Protein AF-A0A533VN94-F1 (afdb_monomer)

Nearest PDB structures (foldseek):
  2i14-assembly1_E  TM=9.917E-01  e=6.760E-05  Pyrococcus furiosus
  2i1o-assembly1_A  TM=9.656E-01  e=3.490E-04  Thermoplasma acidophilum

Solvent-accessible surface area (backbone atoms only — not comparable to full-atom values): 4058 Å² total; per-residue (Å²): 111,68,47,90,80,50,66,69,91,50,28,42,61,52,40,50,52,44,39,76,73,72,43,97,66,31,44,46,61,71,27,10,59,79,66,76,46,72,54,51,85,77,90,58,72,67,54,32,63,75,64,71,35,64,70,61,33,51,54,52,46,44,74,71,67,73,108

Sequence (67 aa):
FGTRRVHPALAPMVERASYLAGFDGVSNVLGAELLHLKASGTMPHALIQVVGDQESAWKMYDKTIAS

Secondary structure (DSSP, 8-state):
--GGGS-GGGHHHHHHHHHHTT-S----HHHHHHTT--------HHHHHHHS-HHHHHHHHHHHH--

Structure (mmCIF, N/CA/C/O backbone):
data_AF-A0A533VN94-F1
#
_entry.id   AF-A0A533VN94-F1
#
loop_
_atom_site.group_PDB
_atom_site.id
_atom_site.type_symbol
_atom_site.label_atom_id
_atom_site.label_alt_id
_atom_site.label_comp_id
_atom_site.label_asym_id
_atom_site.label_entity_id
_atom_site.label_seq_id
_atom_site.pdbx_PDB_ins_code
_atom_site.Cartn_x
_atom_site.Cartn_y
_atom_site.Cartn_z
_atom_site.occupancy
_atom_site.B_iso_or_equiv
_atom_site.auth_seq_id
_atom_site.auth_comp_id
_atom_site.auth_asym_id
_atom_site.auth_atom_id
_atom_site.pdbx_PDB_model_num
ATOM 1 N N . PHE A 1 1 ? 3.593 -7.320 -1.898 1.00 93.50 1 PHE A N 1
ATOM 2 C CA . PHE A 1 1 ? 3.911 -7.037 -0.465 1.00 93.50 1 PHE A CA 1
ATOM 3 C C . PHE A 1 1 ? 5.382 -7.234 -0.062 1.00 93.50 1 PHE A C 1
ATOM 5 O O . PHE A 1 1 ? 5.729 -6.992 1.098 1.00 93.50 1 PHE A O 1
ATOM 12 N N . GLY A 1 2 ? 6.267 -7.690 -0.958 1.00 93.69 2 GLY A N 1
ATOM 13 C CA . GLY A 1 2 ? 7.675 -7.964 -0.633 1.00 93.69 2 GLY A CA 1
ATOM 14 C C . GLY A 1 2 ? 8.585 -6.733 -0.605 1.00 93.69 2 GLY A C 1
ATOM 15 O O . GLY A 1 2 ? 9.645 -6.77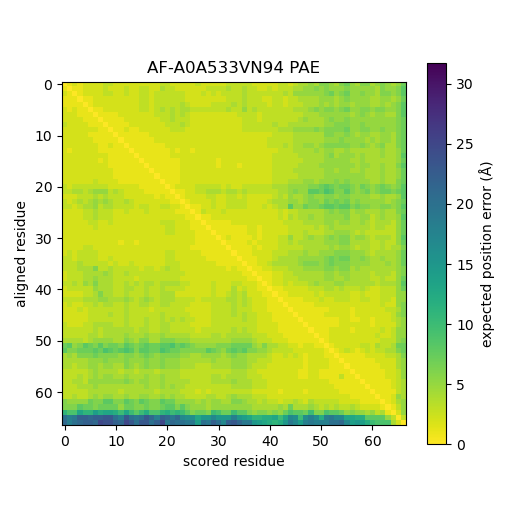6 0.012 1.00 93.69 2 GLY A O 1
ATOM 16 N N . THR A 1 3 ? 8.156 -5.626 -1.210 1.00 94.38 3 THR A N 1
ATOM 17 C CA . THR A 1 3 ? 8.999 -4.460 -1.521 1.00 94.38 3 THR A CA 1
ATOM 18 C C . THR A 1 3 ? 9.664 -3.781 -0.333 1.00 94.38 3 THR A C 1
ATOM 20 O O . THR A 1 3 ? 10.768 -3.273 -0.470 1.00 94.38 3 THR A O 1
ATOM 23 N N . ARG A 1 4 ? 9.074 -3.852 0.861 1.00 94.56 4 ARG A N 1
ATOM 24 C CA . ARG A 1 4 ? 9.686 -3.339 2.102 1.00 94.56 4 ARG A CA 1
ATOM 25 C C . ARG A 1 4 ? 10.975 -4.053 2.541 1.00 94.56 4 ARG A C 1
ATOM 27 O O . ARG A 1 4 ? 11.586 -3.620 3.507 1.00 94.56 4 ARG A O 1
ATOM 34 N N . ARG A 1 5 ? 11.349 -5.172 1.903 1.00 95.94 5 ARG A N 1
ATOM 35 C CA . ARG A 1 5 ? 12.576 -5.938 2.209 1.00 95.94 5 ARG A CA 1
ATOM 36 C C . ARG A 1 5 ? 13.704 -5.729 1.199 1.00 95.94 5 ARG A C 1
ATOM 38 O O . ARG A 1 5 ? 14.750 -6.352 1.333 1.00 95.94 5 ARG A O 1
ATOM 45 N N . VAL A 1 6 ? 13.497 -4.899 0.181 1.00 96.12 6 VAL A N 1
ATOM 46 C CA . VAL A 1 6 ? 14.512 -4.598 -0.834 1.00 96.12 6 VAL A CA 1
ATOM 47 C C . VAL A 1 6 ? 14.829 -3.113 -0.826 1.00 96.12 6 VAL A C 1
ATOM 49 O O . VAL A 1 6 ? 14.076 -2.311 -0.272 1.00 96.12 6 VAL A O 1
ATOM 52 N N . HIS A 1 7 ? 15.934 -2.735 -1.466 1.00 96.38 7 HIS A N 1
ATOM 53 C CA . HIS A 1 7 ? 16.237 -1.326 -1.669 1.00 96.38 7 HIS A CA 1
ATOM 54 C C . HIS A 1 7 ? 15.077 -0.651 -2.435 1.00 96.38 7 HIS A C 1
ATOM 56 O O . HIS A 1 7 ? 14.695 -1.163 -3.491 1.00 96.38 7 HIS A O 1
ATOM 62 N N . PRO A 1 8 ? 14.526 0.489 -1.968 1.00 94.75 8 PRO A N 1
ATOM 63 C CA . PRO A 1 8 ? 13.336 1.107 -2.565 1.00 94.75 8 PRO A CA 1
ATOM 64 C C . PRO A 1 8 ? 13.457 1.397 -4.066 1.00 94.75 8 PRO A C 1
ATOM 66 O O . PRO A 1 8 ? 12.484 1.245 -4.797 1.00 94.75 8 PRO A O 1
ATOM 69 N N . ALA A 1 9 ? 14.660 1.726 -4.548 1.00 95.88 9 ALA A N 1
ATOM 70 C CA . ALA A 1 9 ? 14.921 1.934 -5.978 1.00 95.88 9 ALA A CA 1
ATOM 71 C C . ALA A 1 9 ? 14.640 0.690 -6.849 1.00 95.88 9 ALA A C 1
ATOM 73 O O . ALA A 1 9 ? 14.333 0.818 -8.028 1.00 95.88 9 ALA A O 1
ATOM 74 N N . LEU A 1 10 ? 14.718 -0.513 -6.272 1.00 95.00 10 LEU A N 1
ATOM 75 C CA . LEU A 1 10 ? 14.440 -1.781 -6.953 1.00 95.00 10 LEU A CA 1
ATOM 76 C C . LEU A 1 10 ? 12.981 -2.228 -6.798 1.00 95.00 10 LEU A C 1
ATOM 78 O O . LEU A 1 10 ? 12.586 -3.250 -7.360 1.00 95.00 10 LEU A O 1
ATOM 82 N N . ALA A 1 11 ? 12.164 -1.494 -6.038 1.00 95.25 11 ALA A N 1
ATOM 83 C CA . ALA A 1 11 ? 10.802 -1.907 -5.728 1.00 95.25 11 ALA A CA 1
ATOM 84 C C . ALA A 1 11 ? 9.931 -2.158 -6.978 1.00 95.25 11 ALA A C 1
ATOM 86 O O . ALA A 1 11 ? 9.270 -3.200 -7.013 1.00 95.25 11 ALA A O 1
ATOM 87 N N . PRO A 1 12 ? 9.965 -1.313 -8.032 1.00 94.81 12 PRO A N 1
ATOM 88 C CA . PRO A 1 12 ? 9.197 -1.575 -9.250 1.00 94.81 12 PRO A CA 1
ATOM 89 C C . PRO A 1 12 ? 9.626 -2.850 -9.978 1.00 94.81 12 PRO A C 1
ATOM 91 O O . PRO A 1 12 ? 8.786 -3.601 -10.468 1.00 94.81 12 PRO A O 1
ATOM 94 N N . MET A 1 13 ? 10.933 -3.129 -10.008 1.00 95.94 13 MET A N 1
ATOM 95 C CA . MET A 1 13 ? 11.480 -4.332 -10.636 1.00 95.94 13 MET A CA 1
ATOM 96 C C . MET A 1 13 ? 10.959 -5.598 -9.947 1.00 95.94 13 MET A C 1
ATOM 98 O O . MET A 1 13 ? 10.552 -6.545 -10.618 1.00 95.94 13 MET A O 1
ATOM 102 N N . VAL A 1 14 ? 10.943 -5.604 -8.613 1.00 95.81 14 VAL A N 1
ATOM 103 C CA . VAL A 1 14 ? 10.492 -6.753 -7.814 1.00 95.81 14 VAL A CA 1
ATOM 104 C C . VAL A 1 14 ? 8.989 -6.985 -7.959 1.00 95.81 14 VAL A C 1
ATOM 106 O O . VAL A 1 14 ? 8.558 -8.130 -8.099 1.00 95.81 14 VAL A O 1
ATOM 109 N N . GLU A 1 15 ? 8.180 -5.924 -7.965 1.00 95.44 15 GLU A N 1
ATOM 110 C CA . GLU A 1 15 ? 6.725 -6.047 -8.147 1.00 95.44 15 GLU A CA 1
ATOM 111 C C . GLU A 1 15 ? 6.399 -6.520 -9.571 1.00 95.44 15 GLU A C 1
ATOM 113 O O . GLU A 1 15 ? 5.584 -7.424 -9.733 1.00 95.44 15 GLU A O 1
ATOM 118 N N . ARG A 1 16 ? 7.122 -6.033 -10.593 1.00 95.31 16 ARG A N 1
ATOM 119 C CA . ARG A 1 16 ? 7.023 -6.544 -11.971 1.00 95.31 16 ARG A CA 1
ATOM 120 C C . ARG A 1 16 ? 7.370 -8.025 -12.068 1.00 95.31 16 ARG A C 1
ATOM 122 O O . ARG A 1 16 ? 6.640 -8.775 -12.707 1.00 95.31 16 ARG A O 1
ATOM 129 N N . ALA A 1 17 ? 8.477 -8.449 -11.460 1.00 96.00 17 ALA A N 1
ATOM 130 C CA . ALA A 1 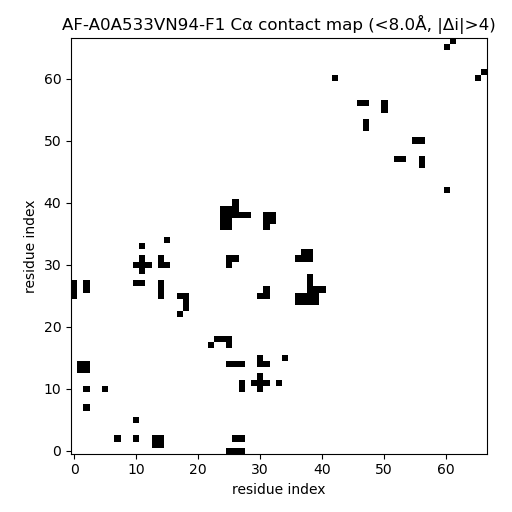17 ? 8.873 -9.855 -11.457 1.00 96.00 17 ALA A CA 1
ATOM 131 C C . ALA A 1 17 ? 7.820 -10.735 -10.765 1.00 96.00 17 ALA A C 1
ATOM 133 O O . ALA A 1 17 ? 7.502 -11.810 -11.264 1.00 96.00 17 ALA A O 1
ATOM 134 N N . SER A 1 18 ? 7.239 -10.250 -9.662 1.00 94.62 18 SER A N 1
ATOM 135 C CA . SER A 1 18 ? 6.168 -10.950 -8.944 1.00 94.62 18 SER A CA 1
ATOM 136 C C . SER A 1 18 ? 4.913 -11.082 -9.809 1.00 94.62 18 SER A C 1
ATOM 138 O O . SER A 1 18 ? 4.374 -12.174 -9.936 1.00 94.62 18 SER A O 1
ATOM 140 N N . TYR A 1 19 ? 4.486 -10.004 -10.471 1.00 94.62 19 TYR A N 1
ATOM 141 C CA . TYR A 1 19 ? 3.329 -10.035 -11.368 1.00 94.62 19 TYR A CA 1
ATOM 142 C C . TYR A 1 19 ? 3.518 -11.033 -12.523 1.00 94.62 19 TYR A C 1
ATOM 144 O O . TYR A 1 19 ? 2.665 -11.881 -12.765 1.00 94.62 19 TYR A O 1
ATOM 152 N N . LEU A 1 20 ? 4.683 -11.014 -13.183 1.00 94.81 20 LEU A N 1
ATOM 153 C CA . LEU A 1 20 ? 5.006 -11.959 -14.262 1.00 94.81 20 LEU A CA 1
ATOM 154 C C . LEU A 1 20 ? 5.091 -13.419 -13.795 1.00 94.81 20 LEU A C 1
ATOM 156 O O . LEU A 1 20 ? 4.857 -14.323 -14.591 1.00 94.81 20 LEU A O 1
ATOM 160 N N . ALA A 1 21 ? 5.413 -13.655 -12.523 1.00 95.69 21 ALA A N 1
ATOM 161 C CA . ALA A 1 21 ? 5.426 -14.989 -11.929 1.00 95.69 21 ALA A CA 1
ATOM 162 C C . ALA A 1 21 ? 4.016 -15.548 -11.645 1.00 95.69 21 ALA A C 1
ATOM 164 O O . ALA A 1 21 ? 3.906 -16.676 -11.169 1.00 95.69 21 ALA A O 1
ATOM 165 N N . GLY A 1 22 ? 2.954 -14.784 -11.932 1.00 94.56 22 GLY A N 1
ATOM 166 C CA . GLY A 1 22 ? 1.562 -15.214 -11.786 1.00 94.56 22 GLY A CA 1
ATOM 167 C C . GLY A 1 22 ? 0.852 -14.667 -10.548 1.00 94.56 22 GLY A C 1
ATOM 168 O O . GLY A 1 22 ? -0.184 -15.200 -10.172 1.00 94.56 22 GLY A O 1
ATOM 169 N N . PHE A 1 23 ? 1.391 -13.634 -9.892 1.00 94.19 23 PHE A N 1
ATOM 170 C CA . PHE A 1 23 ? 0.667 -12.946 -8.821 1.00 94.19 23 PHE A CA 1
ATOM 171 C C . PHE A 1 23 ? -0.388 -12.007 -9.415 1.00 94.19 23 PHE A C 1
ATOM 173 O O . PHE A 1 23 ? -0.072 -11.199 -10.285 1.00 94.19 23 PHE A O 1
ATOM 180 N N . ASP A 1 24 ? -1.606 -12.034 -8.875 1.00 93.06 24 ASP A N 1
ATOM 181 C CA . ASP A 1 24 ? -2.741 -11.250 -9.391 1.00 93.06 24 ASP A CA 1
ATOM 182 C C . ASP A 1 24 ? -2.643 -9.738 -9.130 1.00 93.06 24 ASP A C 1
ATOM 184 O O . ASP A 1 24 ? -3.427 -8.949 -9.657 1.00 93.06 24 ASP A O 1
ATOM 188 N N . GLY A 1 25 ? -1.704 -9.300 -8.289 1.00 91.69 25 GLY A N 1
ATOM 189 C CA . GLY A 1 25 ? -1.596 -7.896 -7.921 1.00 91.69 25 GLY A CA 1
ATOM 190 C C . GLY A 1 25 ? -0.322 -7.540 -7.173 1.00 91.69 25 GLY A C 1
ATOM 191 O O . GLY A 1 25 ? 0.420 -8.387 -6.672 1.00 91.69 25 GLY A O 1
ATOM 192 N N . VAL A 1 26 ? -0.092 -6.233 -7.087 1.00 95.69 26 VAL A N 1
ATOM 193 C CA . VAL A 1 26 ? 1.104 -5.626 -6.500 1.00 95.69 26 VAL A CA 1
ATOM 194 C C . VAL A 1 26 ? 0.709 -4.632 -5.415 1.00 95.69 26 VAL A C 1
ATOM 196 O O . VAL A 1 26 ? -0.372 -4.049 -5.447 1.00 95.69 26 VAL A O 1
ATOM 199 N N . SER A 1 27 ? 1.581 -4.441 -4.426 1.00 94.31 27 SER A N 1
ATOM 200 C CA . SER A 1 27 ? 1.269 -3.582 -3.268 1.00 94.31 27 SER A CA 1
ATOM 201 C C . SER A 1 27 ? 1.959 -2.230 -3.271 1.00 94.31 27 SER A C 1
ATOM 203 O O . SER A 1 27 ? 1.607 -1.341 -2.503 1.00 94.31 27 SER A O 1
ATOM 205 N N . ASN A 1 28 ? 3.015 -2.102 -4.069 1.00 95.62 28 ASN A N 1
ATOM 206 C CA . ASN A 1 28 ? 3.762 -0.863 -4.179 1.00 95.62 28 ASN A CA 1
ATOM 207 C C . ASN A 1 28 ? 3.050 0.069 -5.162 1.00 95.62 28 ASN A C 1
ATOM 209 O O . ASN A 1 28 ? 2.763 -0.348 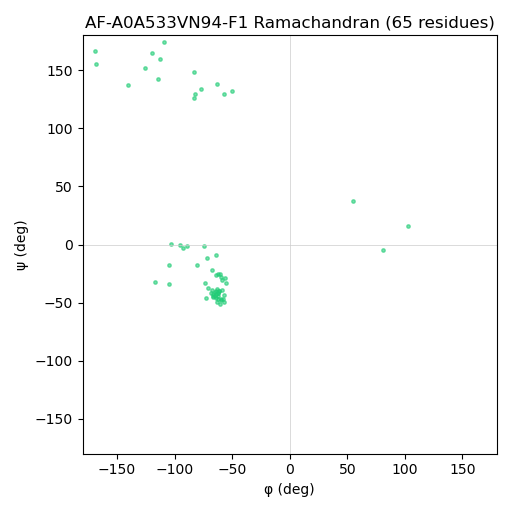-6.280 1.00 95.62 28 ASN A O 1
ATOM 213 N N . VAL A 1 29 ? 2.810 1.318 -4.762 1.00 95.00 29 VAL A N 1
ATOM 214 C CA . VAL A 1 29 ? 2.089 2.306 -5.581 1.00 95.00 29 VAL A CA 1
ATOM 215 C C . VAL A 1 29 ? 2.817 2.581 -6.898 1.00 95.00 29 VAL A C 1
ATOM 217 O O . VAL A 1 29 ? 2.225 2.419 -7.959 1.00 95.00 29 VAL A O 1
ATOM 220 N N . LEU A 1 30 ? 4.115 2.895 -6.840 1.00 94.00 30 LEU A N 1
ATOM 221 C CA . LEU A 1 30 ? 4.923 3.162 -8.033 1.00 94.00 30 LEU A CA 1
ATOM 222 C C . LEU A 1 30 ? 5.040 1.918 -8.927 1.00 94.00 30 LEU A C 1
ATOM 224 O O . LEU A 1 30 ? 4.963 2.008 -10.147 1.00 94.00 30 LEU A O 1
ATOM 228 N N . GLY A 1 31 ? 5.208 0.739 -8.319 1.00 93.69 31 GLY A N 1
ATOM 229 C CA . GLY A 1 31 ? 5.227 -0.526 -9.057 1.00 93.69 31 GLY A CA 1
ATOM 230 C C . GLY A 1 31 ? 3.909 -0.804 -9.788 1.00 93.69 31 GLY A C 1
ATOM 231 O O . GLY A 1 31 ? 3.936 -1.259 -10.926 1.00 93.69 31 GLY A O 1
ATOM 232 N N . ALA A 1 32 ? 2.770 -0.504 -9.162 1.00 94.75 32 ALA A N 1
ATOM 233 C CA . ALA A 1 32 ? 1.448 -0.660 -9.765 1.00 94.75 32 ALA A CA 1
ATOM 234 C C . ALA A 1 32 ? 1.229 0.311 -10.929 1.00 94.75 32 ALA A C 1
ATOM 236 O O . ALA A 1 32 ? 0.791 -0.111 -11.997 1.00 94.75 32 ALA A O 1
ATOM 237 N N . GLU A 1 33 ? 1.603 1.580 -10.751 1.00 95.19 33 GLU A N 1
ATOM 238 C CA . GLU A 1 33 ? 1.505 2.617 -11.781 1.00 95.19 33 GLU A CA 1
ATOM 239 C C . GLU A 1 33 ? 2.295 2.240 -13.042 1.00 95.19 33 GLU A C 1
ATOM 241 O O . GLU A 1 33 ? 1.754 2.268 -14.147 1.00 95.19 33 GLU A O 1
ATOM 246 N N . LEU A 1 34 ? 3.541 1.787 -12.870 1.00 94.00 34 LEU A N 1
ATOM 247 C CA . LEU A 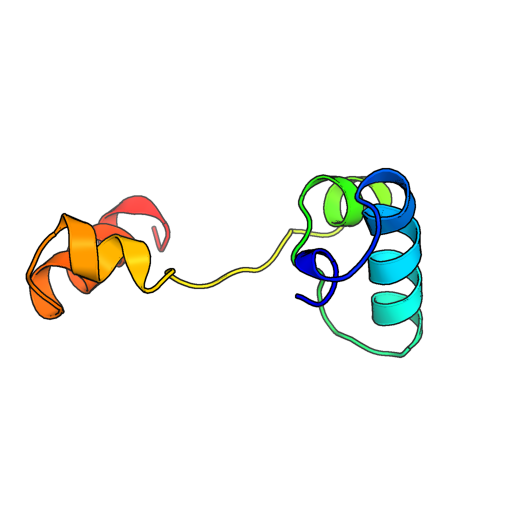1 34 ? 4.409 1.357 -13.972 1.00 94.00 34 LEU A CA 1
ATOM 248 C C . LEU A 1 34 ? 3.929 0.079 -14.676 1.00 94.00 34 LEU A C 1
ATOM 250 O O . LEU A 1 34 ? 4.317 -0.174 -15.815 1.00 94.00 34 LEU A O 1
ATOM 254 N N . LEU A 1 35 ? 3.115 -0.738 -14.005 1.00 93.12 35 LEU A N 1
ATOM 255 C CA . LEU A 1 35 ? 2.510 -1.946 -14.572 1.00 93.12 35 LEU A CA 1
ATOM 256 C C . LEU A 1 35 ? 1.098 -1.707 -15.119 1.00 93.12 35 LEU A C 1
ATOM 258 O O . LEU A 1 35 ? 0.493 -2.647 -15.630 1.00 93.12 35 LEU A O 1
ATOM 262 N N . HIS A 1 36 ? 0.573 -0.482 -15.016 1.00 93.62 36 HIS A N 1
ATOM 263 C CA . HIS A 1 36 ? -0.819 -0.149 -15.329 1.00 93.62 36 HIS A CA 1
ATOM 264 C C . HIS A 1 36 ? -1.833 -1.015 -14.556 1.00 93.62 36 HIS A C 1
ATOM 266 O O . HIS A 1 36 ? -2.880 -1.398 -15.075 1.00 93.62 36 HIS A O 1
ATOM 272 N N . LEU A 1 37 ? -1.514 -1.314 -13.294 1.00 93.44 37 LEU A N 1
ATOM 273 C CA . LEU A 1 37 ? -2.347 -2.077 -12.365 1.00 93.44 37 LEU A CA 1
ATOM 274 C C . LEU A 1 37 ? -2.832 -1.184 -11.219 1.00 93.44 37 LEU A C 1
ATOM 276 O O . LEU A 1 37 ? -2.215 -0.174 -10.882 1.00 93.44 37 LEU A O 1
ATOM 280 N N . LYS A 1 38 ? -3.913 -1.596 -10.549 1.00 93.25 38 LYS A N 1
ATOM 281 C CA . LYS A 1 38 ? -4.327 -0.985 -9.281 1.00 93.25 38 LYS A CA 1
ATOM 282 C C . LYS A 1 38 ? -3.524 -1.606 -8.135 1.00 93.25 38 LYS A C 1
ATOM 284 O O . LYS A 1 38 ? -3.511 -2.826 -7.980 1.00 93.25 38 LYS A O 1
ATOM 289 N N . ALA A 1 39 ? -2.871 -0.774 -7.322 1.00 93.44 39 ALA A N 1
ATOM 290 C CA . ALA A 1 39 ? -2.199 -1.250 -6.115 1.00 93.44 39 ALA A CA 1
ATOM 291 C C . ALA A 1 39 ? -3.222 -1.840 -5.129 1.00 93.44 39 ALA A C 1
ATOM 293 O O . ALA A 1 39 ? -4.294 -1.269 -4.924 1.00 93.44 39 ALA A O 1
ATOM 294 N N . SER A 1 40 ? -2.874 -2.965 -4.506 1.00 92.88 40 SER A N 1
ATOM 295 C CA . SER A 1 40 ? -3.716 -3.662 -3.531 1.00 92.88 40 SER A CA 1
ATOM 296 C C . SER A 1 40 ? -3.097 -3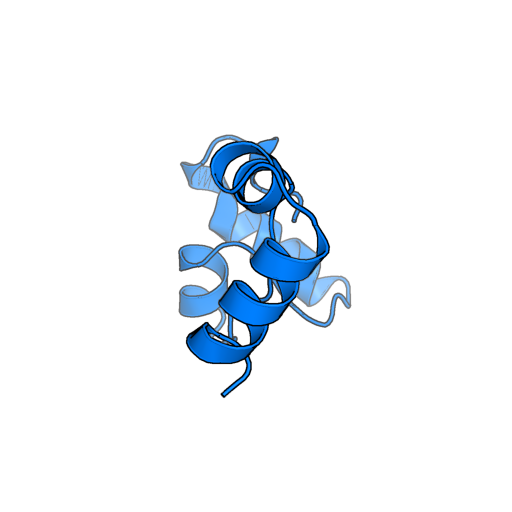.645 -2.134 1.00 92.88 40 SER A C 1
ATOM 298 O O . SER A 1 40 ? -1.881 -3.771 -1.958 1.00 92.88 40 SER A O 1
ATOM 300 N N . GLY A 1 41 ? -3.946 -3.497 -1.120 1.00 91.81 41 GLY A N 1
ATOM 301 C CA . GLY A 1 41 ? -3.556 -3.462 0.281 1.00 91.81 41 GLY A CA 1
ATOM 302 C C . GLY A 1 41 ? -4.765 -3.573 1.199 1.00 91.81 41 GLY A C 1
ATOM 303 O O . GLY A 1 41 ? -5.880 -3.230 0.820 1.00 91.81 41 GLY A O 1
ATOM 304 N N . THR A 1 42 ? -4.528 -4.054 2.414 1.00 93.50 42 THR A N 1
ATOM 305 C CA . THR A 1 42 ? -5.534 -4.136 3.476 1.00 93.50 42 THR A CA 1
ATOM 306 C C . THR A 1 42 ? -5.225 -3.121 4.570 1.00 93.50 42 THR A C 1
ATOM 308 O O . THR A 1 42 ? -4.168 -2.483 4.581 1.00 93.50 42 THR A O 1
ATOM 311 N N . MET A 1 43 ? -6.128 -3.014 5.540 1.00 95.25 43 MET A N 1
ATOM 312 C CA . MET A 1 43 ? -5.884 -2.281 6.777 1.00 95.25 43 MET A CA 1
ATOM 313 C C . MET A 1 43 ? -4.558 -2.696 7.452 1.00 95.25 43 MET A C 1
ATOM 315 O O . MET A 1 43 ? -4.321 -3.894 7.639 1.00 95.25 43 MET A O 1
ATOM 3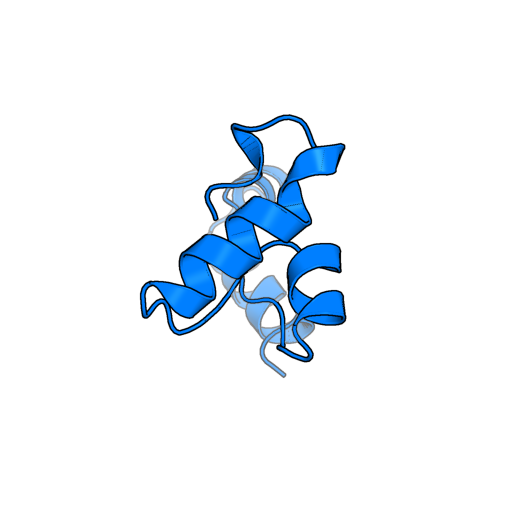19 N N . PRO A 1 44 ? -3.712 -1.737 7.878 1.00 94.44 44 PRO A N 1
ATOM 320 C CA . PRO A 1 44 ? -2.546 -2.019 8.707 1.00 94.44 44 PRO A CA 1
ATOM 321 C C . PRO A 1 44 ? -2.918 -2.108 10.195 1.00 94.44 44 PRO A C 1
ATOM 323 O O . PRO A 1 44 ? -3.755 -1.354 10.682 1.00 94.44 44 PRO A O 1
ATOM 326 N N . HIS A 1 45 ? -2.201 -2.936 10.959 1.00 95.75 45 HIS A N 1
ATOM 327 C CA . HIS A 1 45 ? -2.359 -3.017 12.421 1.00 95.75 45 HIS A CA 1
ATOM 328 C C . HIS A 1 45 ? -2.156 -1.673 13.140 1.00 95.75 45 HIS A C 1
ATOM 330 O O . HIS A 1 45 ? -2.769 -1.433 14.175 1.00 95.75 45 HIS A O 1
ATOM 336 N N . ALA A 1 46 ? -1.339 -0.777 12.577 1.00 96.31 46 ALA A N 1
ATOM 337 C CA . ALA A 1 46 ? -1.130 0.564 13.117 1.00 96.31 46 ALA A CA 1
ATOM 338 C C . ALA A 1 46 ? -2.436 1.378 13.206 1.00 96.31 46 ALA A C 1
ATOM 340 O O . ALA A 1 46 ? -2.585 2.176 14.125 1.00 96.31 46 ALA A O 1
ATOM 341 N N . LEU A 1 47 ? -3.405 1.145 12.307 1.00 95.19 47 LEU A N 1
ATOM 342 C CA . LEU A 1 47 ? -4.710 1.809 12.371 1.00 95.19 47 LEU A CA 1
ATOM 343 C C . LEU A 1 47 ? -5.453 1.442 13.658 1.00 95.19 47 LEU A C 1
ATOM 345 O O . LEU A 1 47 ? -5.938 2.317 14.366 1.00 95.19 47 LEU A O 1
ATOM 349 N N . ILE A 1 48 ? -5.486 0.148 13.978 1.00 96.69 48 ILE A N 1
ATOM 350 C CA . ILE A 1 48 ? -6.117 -0.371 15.194 1.00 96.69 48 ILE A CA 1
ATOM 351 C C . ILE A 1 48 ? -5.416 0.198 16.431 1.00 96.69 48 ILE A C 1
ATOM 353 O O . ILE A 1 48 ? -6.078 0.600 17.379 1.00 96.69 48 ILE A O 1
ATOM 357 N N . GLN A 1 49 ? -4.083 0.281 16.412 1.00 97.12 49 GLN A N 1
ATOM 358 C CA . GLN A 1 49 ? -3.303 0.810 17.535 1.00 97.12 49 GLN A CA 1
ATOM 359 C C . GLN A 1 49 ? -3.564 2.298 17.795 1.00 97.12 49 GLN A C 1
ATOM 361 O O . GLN A 1 49 ? -3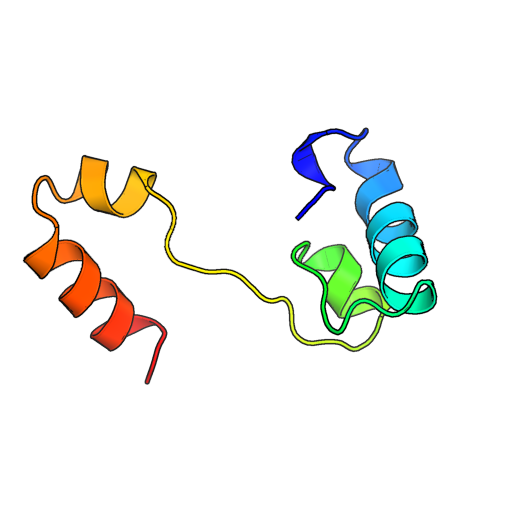.671 2.693 18.950 1.00 97.12 49 GLN A O 1
ATOM 366 N N . VAL A 1 50 ? -3.679 3.115 16.744 1.00 96.88 50 VAL A N 1
ATOM 367 C CA . VAL A 1 50 ? -3.959 4.555 16.878 1.00 96.88 50 VAL A CA 1
ATOM 368 C C . VAL A 1 50 ? -5.396 4.808 17.337 1.00 96.88 50 VAL A C 1
ATOM 370 O O . VAL A 1 50 ? -5.626 5.711 18.134 1.00 96.88 50 VAL A O 1
ATOM 373 N N . VAL A 1 51 ? -6.360 4.014 16.857 1.00 96.31 51 VAL A N 1
ATOM 374 C CA . VAL A 1 51 ? -7.772 4.124 17.267 1.00 96.31 51 VAL A CA 1
ATOM 375 C C . VAL A 1 51 ? -7.993 3.575 18.682 1.00 96.31 51 VAL A C 1
ATOM 377 O O . VAL A 1 51 ? -8.839 4.084 19.410 1.00 96.31 51 VAL A O 1
ATOM 380 N N . GLY A 1 52 ? -7.239 2.549 19.081 1.00 95.12 52 GLY A N 1
ATOM 381 C CA . GLY A 1 52 ? -7.343 1.901 20.391 1.00 95.12 52 GLY A CA 1
ATOM 382 C C . GLY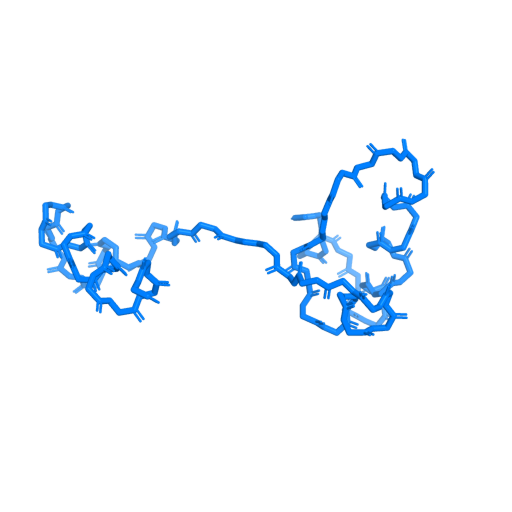 A 1 52 ? -8.475 0.874 20.510 1.00 95.12 52 GLY A C 1
ATOM 383 O O . GLY A 1 52 ? -8.561 0.193 21.526 1.00 95.12 52 GLY A O 1
ATOM 384 N N . ASP A 1 53 ? -9.306 0.724 19.476 1.00 94.81 53 ASP A N 1
ATOM 385 C CA . ASP A 1 53 ? -10.413 -0.230 19.415 1.00 94.81 53 ASP A CA 1
ATOM 386 C C . ASP A 1 53 ? -10.535 -0.860 18.016 1.00 94.81 53 ASP A C 1
ATOM 388 O O . ASP A 1 53 ? -10.419 -0.182 16.991 1.00 94.81 53 ASP A O 1
ATOM 392 N N . GLN A 1 54 ? -10.772 -2.174 17.977 1.00 95.38 54 GLN A N 1
ATOM 393 C CA . GLN A 1 54 ? -10.839 -2.951 16.736 1.00 95.38 54 GLN A CA 1
ATOM 394 C C . GLN A 1 54 ? -12.119 -2.667 15.947 1.00 95.38 54 GLN A C 1
ATOM 396 O O . GLN A 1 54 ? -12.047 -2.425 14.741 1.00 95.38 54 GLN A O 1
ATOM 401 N N . GLU A 1 55 ? -13.277 -2.655 16.613 1.00 96.69 55 GLU A N 1
ATOM 402 C CA . GLU A 1 55 ? -14.571 -2.474 15.948 1.00 96.69 55 GLU A CA 1
ATOM 403 C C . GLU A 1 55 ? -14.669 -1.081 15.315 1.00 96.69 55 GLU A C 1
ATOM 405 O O . GLU A 1 55 ? -15.056 -0.930 14.151 1.00 96.69 55 GLU A O 1
ATOM 410 N N . SER A 1 56 ? -14.243 -0.062 16.060 1.00 95.19 56 SER A N 1
ATOM 411 C CA . SER A 1 56 ? -14.177 1.320 15.589 1.00 95.19 56 SER A CA 1
ATOM 412 C C . SER A 1 56 ? -13.213 1.474 14.410 1.00 95.19 56 SER A C 1
ATOM 414 O O . SER A 1 56 ? -13.553 2.137 13.428 1.00 95.19 56 SER A O 1
ATOM 416 N N . ALA A 1 57 ? -12.041 0.829 14.449 1.00 96.12 57 ALA A N 1
ATOM 417 C CA . ALA A 1 57 ? -11.070 0.882 13.355 1.00 96.12 57 ALA A CA 1
ATOM 41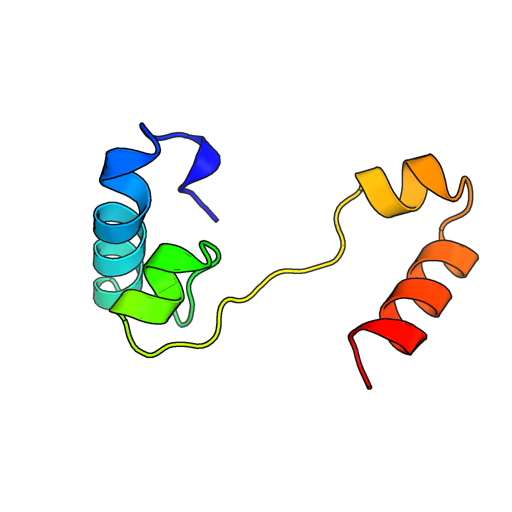8 C C . ALA A 1 57 ? -11.607 0.244 12.062 1.00 96.12 57 ALA A C 1
ATOM 420 O O . ALA A 1 57 ? -11.433 0.818 10.983 1.00 96.12 57 ALA A O 1
ATOM 421 N N . TRP A 1 58 ? -12.289 -0.904 12.153 1.00 95.19 58 TRP A N 1
ATOM 422 C CA . TRP A 1 58 ? -12.918 -1.560 10.999 1.00 95.19 58 TRP A CA 1
ATOM 423 C C . TRP A 1 58 ? -14.007 -0.699 10.375 1.00 95.19 58 TRP A C 1
ATOM 425 O O . TRP A 1 58 ? -13.956 -0.448 9.172 1.00 95.19 58 TRP A O 1
ATOM 435 N N . LYS A 1 59 ? -14.929 -0.175 11.192 1.00 95.56 59 LYS A N 1
ATOM 436 C CA . LYS A 1 59 ? -15.989 0.731 10.720 1.00 95.56 59 LYS A CA 1
ATOM 437 C C . LYS A 1 59 ? -15.414 1.985 10.062 1.00 95.56 59 LYS A C 1
ATOM 439 O O . LYS A 1 59 ? -15.934 2.445 9.049 1.00 95.56 59 LYS A O 1
ATOM 444 N N . MET A 1 60 ? -14.332 2.536 10.613 1.00 94.31 60 MET A N 1
ATOM 445 C CA . MET A 1 60 ? -13.674 3.714 10.049 1.00 94.31 60 MET A CA 1
ATOM 446 C C . MET A 1 60 ? -13.027 3.424 8.688 1.00 94.31 60 MET A C 1
ATOM 448 O O . MET A 1 60 ? -13.149 4.233 7.767 1.00 94.31 60 MET A O 1
ATOM 452 N N . TYR A 1 61 ? -12.362 2.276 8.544 1.00 95.00 61 TYR A N 1
ATOM 453 C CA . TYR A 1 61 ? -11.762 1.863 7.275 1.00 95.00 61 TYR A CA 1
ATOM 454 C C . TYR A 1 61 ? -12.815 1.571 6.206 1.00 95.00 61 TYR A C 1
ATOM 456 O O . TYR A 1 61 ? -12.678 2.059 5.087 1.00 95.00 61 TYR A O 1
ATOM 464 N N . ASP A 1 62 ? -13.883 0.855 6.563 1.00 94.69 62 ASP A N 1
ATOM 465 C CA . ASP A 1 62 ? -15.008 0.555 5.672 1.00 94.69 62 ASP A CA 1
ATOM 466 C C . ASP A 1 62 ? -15.648 1.843 5.125 1.00 94.69 62 ASP A C 1
ATOM 468 O O . ASP A 1 62 ? -15.722 2.048 3.914 1.00 94.69 62 ASP A O 1
ATOM 472 N N . LYS A 1 63 ? -15.954 2.796 6.016 1.00 94.38 63 LYS A N 1
ATOM 473 C CA . LYS A 1 63 ? -16.536 4.098 5.653 1.00 94.38 63 LYS A CA 1
ATOM 474 C C . LYS A 1 63 ? -15.639 4.970 4.759 1.00 94.38 63 LYS A C 1
ATOM 476 O O . LYS A 1 63 ? -16.149 5.857 4.083 1.00 94.38 63 LYS A O 1
ATOM 481 N N . THR A 1 64 ? -14.317 4.787 4.797 1.00 92.06 64 THR A N 1
ATOM 482 C CA . THR A 1 64 ? -13.364 5.687 4.113 1.00 92.06 64 THR A CA 1
ATOM 483 C C . THR A 1 64 ? -12.780 5.092 2.832 1.00 92.06 64 THR A C 1
ATOM 485 O O . THR A 1 64 ? -12.474 5.835 1.904 1.00 92.06 64 THR A O 1
ATOM 488 N N . ILE A 1 65 ? -12.573 3.773 2.791 1.00 85.75 65 ILE A N 1
ATOM 489 C CA . ILE A 1 65 ? -11.828 3.086 1.723 1.00 85.75 65 ILE A CA 1
ATOM 490 C C . ILE A 1 65 ? -12.703 2.097 0.944 1.00 85.75 65 ILE A C 1
ATOM 492 O O . ILE A 1 65 ? -12.447 1.889 -0.239 1.00 85.75 65 ILE A O 1
ATOM 496 N N . ALA A 1 66 ? -13.688 1.460 1.588 1.00 64.44 66 ALA A N 1
ATOM 497 C CA . ALA A 1 66 ? -14.508 0.418 0.962 1.00 64.44 66 ALA A CA 1
ATOM 498 C C . ALA A 1 66 ? -15.762 0.956 0.242 1.00 64.44 66 ALA A C 1
ATOM 500 O O . ALA A 1 66 ? -16.506 0.165 -0.335 1.00 64.44 66 ALA A O 1
ATOM 501 N N . SER A 1 67 ? -15.984 2.278 0.274 1.00 45.84 67 SER A N 1
ATOM 502 C CA . SER A 1 67 ? -17.061 2.973 -0.453 1.00 45.84 67 SER A CA 1
ATOM 503 C C . SER A 1 67 ? -16.721 3.225 -1.920 1.00 45.84 67 SER A C 1
ATOM 505 O O . SER A 1 67 ? -15.552 3.572 -2.205 1.00 45.84 67 SER A O 1
#

Foldseek 3Di:
DCCVVDDVVCSLVVQVVVVVVPDPAAADPVNQVVVVHDHDDDDDPVQCVVVVHDVVSVVVCCVPPVD

pLDDT: mean 93.49, std 7.1, range [45.84, 97.12]

Radius of gyration: 14.47 Å; Cα contacts (8 Å, |Δi|>4): 62; chains: 1; bounding box: 33×21×36 Å

Mean predicted aligned error: 3.59 Å